Protein AF-A0A2H0BS94-F1 (afdb_monomer_lite)

Radius of gyration: 23.15 Å; chains: 1; bounding box: 61×18×66 Å

Sequence (94 aa):
MQEKNEKEENIRLMVLERTYVLLTSAMSFVAALAWNDAIQSLFRQIFGTAASIYAKFFYAIIVTVVTVVSVWKINRFINRLKERMENKDAKKAH

Structure (mmCIF, N/CA/C/O backbone):
data_AF-A0A2H0BS94-F1
#
_entry.id   AF-A0A2H0BS94-F1
#
loop_
_atom_site.group_PDB
_atom_site.id
_atom_site.type_symbol
_atom_site.label_atom_id
_atom_site.label_alt_id
_atom_site.label_comp_id
_atom_site.label_asym_id
_atom_site.label_entity_id
_atom_site.label_seq_id
_atom_site.pdbx_PDB_ins_code
_atom_site.Cartn_x
_atom_site.Cartn_y
_atom_site.Cartn_z
_atom_site.occupancy
_atom_site.B_iso_or_equiv
_atom_site.auth_seq_id
_atom_site.auth_comp_id
_atom_site.auth_asym_id
_atom_site.auth_atom_id
_atom_site.pdbx_PDB_model_num
ATOM 1 N N . MET A 1 1 ? -16.356 5.136 41.945 1.00 61.69 1 MET A N 1
ATOM 2 C CA . MET A 1 1 ? -15.292 4.202 41.499 1.00 61.69 1 MET A CA 1
ATOM 3 C C . MET A 1 1 ? -15.557 3.640 40.102 1.00 61.69 1 MET A C 1
ATOM 5 O O . MET A 1 1 ? -14.615 3.605 39.329 1.00 61.69 1 MET A O 1
ATOM 9 N N . GLN A 1 2 ? -16.794 3.267 39.743 1.00 68.12 2 GLN A N 1
ATOM 10 C CA . GLN A 1 2 ? -17.118 2.722 38.408 1.00 68.12 2 GLN A CA 1
ATOM 11 C C . GLN A 1 2 ? -16.833 3.695 37.245 1.00 68.12 2 GLN A C 1
ATOM 13 O O . GLN A 1 2 ? -16.151 3.322 36.300 1.00 68.12 2 GLN A O 1
ATOM 18 N N . GLU A 1 3 ? -17.218 4.967 37.373 1.00 71.06 3 GLU A N 1
ATOM 19 C CA . GLU A 1 3 ? -17.019 5.987 36.323 1.00 71.06 3 GLU A CA 1
ATOM 20 C C . GLU A 1 3 ? -15.535 6.263 35.987 1.00 71.06 3 GLU A C 1
ATOM 22 O O . GLU A 1 3 ? -15.187 6.651 34.871 1.00 71.06 3 GLU A O 1
ATOM 27 N N . LYS A 1 4 ? -14.631 6.050 36.955 1.00 74.69 4 LYS A N 1
ATOM 28 C CA . LYS A 1 4 ? -13.185 6.236 36.762 1.00 74.69 4 LYS A CA 1
ATOM 29 C C . LYS A 1 4 ? -12.597 5.117 35.894 1.00 74.69 4 LYS A C 1
ATOM 31 O O . LYS A 1 4 ? -11.827 5.407 34.985 1.00 74.69 4 LYS A O 1
ATOM 36 N N . ASN A 1 5 ? -13.002 3.870 36.139 1.00 78.06 5 ASN A N 1
ATOM 37 C CA . ASN A 1 5 ? -12.532 2.714 35.373 1.00 78.06 5 ASN A CA 1
ATOM 38 C C . ASN A 1 5 ? -13.013 2.771 33.916 1.00 78.06 5 ASN A C 1
ATOM 40 O O . ASN A 1 5 ? -12.232 2.514 33.007 1.00 78.06 5 ASN A O 1
ATOM 44 N N . GLU A 1 6 ? -14.258 3.196 33.691 1.00 83.44 6 GLU A N 1
ATOM 45 C CA . GLU A 1 6 ? -14.847 3.324 32.352 1.00 83.44 6 GLU A CA 1
ATOM 46 C C . GLU A 1 6 ? -14.153 4.404 31.504 1.00 83.44 6 GLU A C 1
ATOM 48 O O . GLU A 1 6 ? -13.871 4.205 30.321 1.00 83.44 6 GLU A O 1
ATOM 53 N N . LYS A 1 7 ? -13.824 5.558 32.103 1.00 84.38 7 LYS A N 1
ATOM 54 C CA . LYS A 1 7 ? -13.054 6.616 31.425 1.00 84.38 7 LYS A CA 1
ATOM 55 C C . LYS A 1 7 ? -11.632 6.164 31.098 1.00 84.38 7 LYS A C 1
ATOM 57 O O . LYS A 1 7 ? -11.156 6.424 29.995 1.00 84.38 7 LYS A O 1
ATOM 62 N N . GLU A 1 8 ? -10.958 5.485 32.025 1.00 84.69 8 GLU A N 1
ATOM 63 C CA . GLU A 1 8 ? -9.610 4.957 31.787 1.00 84.69 8 GLU A CA 1
ATOM 64 C C . GLU A 1 8 ? -9.595 3.899 30.675 1.00 84.69 8 GLU A C 1
ATOM 66 O O . GLU A 1 8 ? -8.706 3.920 29.822 1.00 84.69 8 GLU A O 1
ATOM 71 N N . GLU A 1 9 ? -10.587 3.011 30.642 1.00 87.56 9 GLU A N 1
ATOM 72 C CA . GLU A 1 9 ? -10.733 2.000 29.596 1.00 87.56 9 GLU A CA 1
ATOM 73 C C . GLU A 1 9 ? -10.992 2.636 28.224 1.00 87.56 9 GLU A C 1
ATOM 75 O O . GLU A 1 9 ? -10.281 2.331 27.267 1.00 87.56 9 GLU A O 1
ATOM 80 N N . ASN A 1 10 ? -11.908 3.605 28.135 1.00 92.12 10 ASN A N 1
ATOM 81 C CA . ASN A 1 10 ? -12.175 4.339 26.893 1.00 92.12 10 ASN A CA 1
ATOM 82 C C . ASN A 1 10 ? -10.942 5.087 26.368 1.00 92.12 10 ASN A C 1
ATOM 84 O O . ASN A 1 10 ? -10.671 5.073 25.167 1.00 92.12 10 ASN A O 1
ATOM 88 N N . ILE A 1 11 ? -10.155 5.709 27.253 1.00 94.75 11 ILE A N 1
ATOM 89 C CA . ILE A 1 11 ? -8.911 6.383 26.855 1.00 94.75 11 ILE A CA 1
ATOM 90 C C . ILE A 1 11 ? -7.899 5.365 26.318 1.00 94.75 11 ILE A C 1
ATOM 92 O O . ILE A 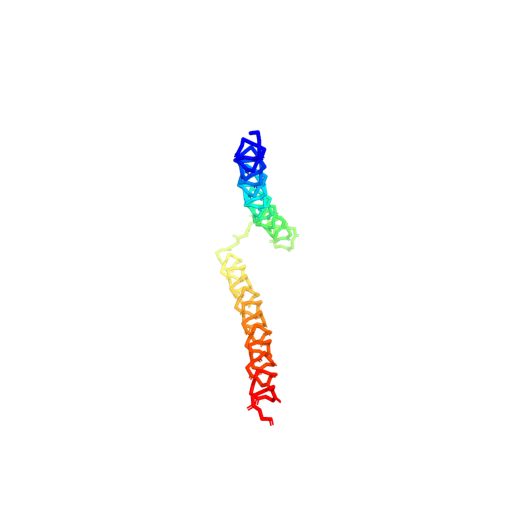1 11 ? -7.275 5.613 25.287 1.00 94.75 11 ILE A O 1
ATOM 96 N N . ARG A 1 12 ? -7.748 4.205 26.970 1.00 94.56 12 ARG A N 1
ATOM 97 C CA . ARG A 1 12 ? -6.848 3.139 26.499 1.00 94.56 12 ARG A CA 1
ATOM 98 C C . ARG A 1 12 ? -7.274 2.599 25.138 1.00 94.56 12 ARG A C 1
ATOM 100 O O . ARG A 1 12 ? -6.423 2.455 24.263 1.00 94.56 12 ARG A O 1
ATOM 107 N N . LEU A 1 13 ? -8.567 2.345 24.949 1.00 95.56 13 LEU A N 1
ATOM 108 C CA . LEU A 1 13 ? -9.122 1.901 23.670 1.00 95.56 13 LEU A CA 1
ATOM 109 C C . LEU A 1 13 ? -8.873 2.937 22.571 1.00 95.56 13 LEU A C 1
ATOM 111 O O . LEU A 1 13 ? -8.355 2.586 21.514 1.00 95.56 13 LEU A O 1
ATOM 115 N N . MET A 1 14 ? -9.138 4.216 22.850 1.00 95.81 14 MET A N 1
ATOM 116 C CA . MET A 1 14 ? -8.880 5.305 21.908 1.00 95.81 14 MET A CA 1
ATOM 117 C C . MET A 1 14 ? -7.396 5.387 21.523 1.00 95.81 14 MET A C 1
ATOM 119 O O . MET A 1 14 ? -7.074 5.545 20.347 1.00 95.81 14 MET A O 1
ATOM 123 N N . VAL A 1 15 ? -6.478 5.270 22.487 1.00 97.12 15 VAL A N 1
ATOM 124 C CA . VAL A 1 15 ? -5.033 5.279 22.206 1.00 97.12 15 VAL A CA 1
ATOM 125 C C . VAL A 1 15 ? -4.646 4.087 21.332 1.00 97.12 15 VAL A C 1
ATOM 127 O O . VAL A 1 15 ? -3.980 4.283 20.318 1.00 97.12 15 VAL A O 1
ATOM 130 N N . LEU A 1 16 ? -5.102 2.877 21.666 1.00 97.25 16 LEU A N 1
ATOM 131 C CA . LEU A 1 16 ? -4.822 1.671 20.881 1.00 97.25 16 LEU A CA 1
ATOM 132 C C . LEU A 1 16 ? -5.343 1.781 19.445 1.00 97.25 16 LEU A C 1
ATOM 134 O O . LEU A 1 16 ? -4.612 1.463 18.507 1.00 97.25 16 LEU A O 1
ATOM 138 N N . GLU A 1 17 ? -6.569 2.271 19.257 1.00 97.44 17 GLU A N 1
ATOM 139 C CA . GLU A 1 17 ? -7.160 2.469 17.932 1.00 97.44 17 GLU A CA 1
ATOM 140 C C . GLU A 1 17 ? -6.352 3.478 17.108 1.00 97.44 17 GLU A C 1
ATOM 142 O O . GLU A 1 17 ? -6.010 3.223 15.950 1.00 97.44 17 GLU A O 1
ATOM 147 N N . ARG A 1 18 ? -5.971 4.612 17.707 1.00 97.50 18 ARG A N 1
ATOM 148 C CA . ARG A 1 18 ? -5.148 5.619 17.024 1.00 97.50 18 ARG A CA 1
ATOM 149 C C . ARG A 1 18 ? -3.773 5.076 16.670 1.00 97.50 18 ARG A C 1
ATOM 151 O O . ARG A 1 18 ? -3.325 5.270 15.541 1.00 97.50 18 ARG A O 1
ATOM 158 N N . THR A 1 19 ? -3.126 4.352 17.579 1.00 98.06 19 THR A N 1
ATOM 159 C CA . THR A 1 19 ? -1.851 3.689 17.297 1.00 98.06 19 THR A CA 1
ATOM 160 C C . THR A 1 19 ? -1.994 2.677 16.162 1.00 98.06 19 THR A C 1
ATOM 162 O O . THR A 1 19 ? -1.161 2.672 15.260 1.00 98.06 19 THR A O 1
ATOM 165 N N . TYR A 1 20 ? -3.061 1.876 16.141 1.00 98.06 20 TYR A N 1
ATOM 166 C CA . TYR A 1 20 ? -3.322 0.923 15.061 1.00 98.06 20 TYR A CA 1
ATOM 167 C C . TYR A 1 20 ? -3.465 1.610 13.697 1.00 98.06 20 TYR A C 1
ATOM 169 O O . TYR A 1 20 ? -2.849 1.175 12.719 1.00 98.06 20 TYR A O 1
ATOM 177 N N . VAL A 1 21 ? -4.224 2.708 13.628 1.00 98.06 21 VAL A N 1
ATOM 178 C CA . VAL A 1 21 ? -4.383 3.494 12.395 1.00 98.06 21 VAL A CA 1
ATOM 179 C C . VAL A 1 21 ? -3.040 4.059 11.936 1.00 98.06 21 VAL A C 1
ATOM 181 O O . VAL A 1 21 ? -2.713 3.955 10.753 1.00 98.06 21 VAL A O 1
ATOM 184 N N . LEU A 1 22 ? -2.237 4.610 12.850 1.00 98.06 22 LEU A N 1
ATOM 185 C CA . LEU A 1 22 ? -0.917 5.159 12.530 1.00 98.06 22 LEU A CA 1
ATOM 186 C C . LEU A 1 22 ? 0.048 4.076 12.030 1.00 98.06 22 LEU A C 1
ATOM 188 O O . LEU A 1 22 ? 0.691 4.268 10.999 1.00 98.06 22 LEU A O 1
ATOM 192 N N . LEU A 1 23 ? 0.105 2.925 12.705 1.00 98.44 23 LEU A N 1
ATOM 193 C CA . LEU A 1 23 ? 0.936 1.785 12.306 1.00 98.44 23 LEU A CA 1
ATOM 194 C C . LEU A 1 23 ? 0.529 1.249 10.933 1.00 98.44 23 LEU A C 1
ATOM 196 O O . LEU A 1 23 ? 1.374 1.085 10.055 1.00 98.44 23 LEU A O 1
ATOM 200 N N . THR A 1 24 ? -0.765 1.017 10.721 1.00 97.50 24 THR A N 1
ATOM 201 C CA . THR A 1 24 ? -1.279 0.498 9.447 1.00 97.50 24 THR A CA 1
ATOM 202 C C . THR A 1 24 ? -1.041 1.492 8.309 1.00 97.50 24 THR A C 1
ATOM 204 O O . THR A 1 24 ? -0.671 1.092 7.203 1.00 97.50 24 THR A O 1
ATOM 207 N N . SER A 1 25 ? -1.175 2.793 8.580 1.00 97.56 25 SER A N 1
ATOM 208 C CA . SER A 1 25 ? -0.884 3.852 7.607 1.00 97.56 25 SER A CA 1
ATOM 209 C C . SER A 1 25 ? 0.605 3.909 7.262 1.00 97.56 25 SER A C 1
ATOM 211 O O . SER A 1 25 ? 0.957 3.942 6.084 1.00 97.56 25 SER A O 1
ATOM 213 N N . ALA A 1 26 ? 1.485 3.847 8.265 1.00 97.88 26 ALA A N 1
ATOM 214 C CA . ALA A 1 26 ? 2.930 3.813 8.059 1.00 97.88 26 ALA A CA 1
ATOM 215 C C . ALA A 1 26 ? 3.362 2.570 7.263 1.00 97.88 26 ALA A C 1
ATOM 217 O O . ALA A 1 26 ? 4.141 2.682 6.320 1.00 97.88 26 ALA A O 1
ATOM 218 N N . MET A 1 27 ? 2.804 1.398 7.569 1.00 96.94 27 MET A N 1
ATOM 219 C CA . MET A 1 27 ? 3.069 0.164 6.820 1.00 96.94 27 MET A CA 1
ATOM 220 C C . MET A 1 27 ? 2.560 0.243 5.380 1.00 96.94 27 MET A C 1
ATOM 222 O O . MET A 1 27 ? 3.259 -0.179 4.463 1.00 96.94 27 MET A O 1
ATOM 226 N N . SER A 1 28 ? 1.382 0.832 5.158 1.00 96.44 28 SER A N 1
ATOM 227 C CA . SER A 1 28 ? 0.850 1.066 3.808 1.00 96.44 28 SER A CA 1
ATOM 228 C C . SER A 1 28 ? 1.751 2.008 3.005 1.00 96.44 28 SER A C 1
ATOM 230 O O . SER A 1 28 ? 1.990 1.779 1.820 1.00 96.44 28 SER A O 1
ATOM 232 N N . PHE A 1 29 ? 2.306 3.032 3.660 1.00 96.81 29 PHE A N 1
ATOM 233 C CA . PHE A 1 29 ? 3.259 3.958 3.054 1.00 96.81 29 PHE A CA 1
ATOM 234 C C . PHE A 1 29 ? 4.577 3.268 2.677 1.00 96.81 29 PHE A C 1
ATOM 236 O O . PHE A 1 29 ? 5.022 3.367 1.534 1.00 96.81 29 PHE A O 1
ATOM 243 N N . VAL A 1 30 ? 5.170 2.508 3.603 1.00 96.56 30 VAL A N 1
ATOM 244 C CA . VAL A 1 30 ? 6.396 1.738 3.342 1.00 96.56 30 VAL A CA 1
ATOM 245 C C . VAL A 1 30 ? 6.173 0.709 2.233 1.00 96.56 30 VAL A C 1
ATOM 247 O O . VAL A 1 30 ? 7.005 0.593 1.336 1.00 96.56 30 VAL A O 1
ATOM 250 N N . ALA A 1 31 ? 5.036 0.007 2.238 1.00 96.06 31 ALA A N 1
ATOM 251 C CA . ALA A 1 31 ? 4.684 -0.935 1.183 1.00 96.06 31 ALA A CA 1
ATOM 252 C C . ALA A 1 31 ? 4.610 -0.237 -0.183 1.00 96.06 31 ALA A C 1
ATOM 254 O O . ALA A 1 31 ? 5.215 -0.716 -1.138 1.00 96.06 31 ALA A O 1
ATOM 255 N N . ALA A 1 32 ? 3.936 0.913 -0.282 1.00 94.12 32 ALA A N 1
ATOM 256 C CA . ALA A 1 32 ? 3.855 1.667 -1.532 1.00 94.12 32 ALA A CA 1
ATOM 257 C C . ALA A 1 32 ? 5.245 2.054 -2.072 1.00 94.12 32 ALA A C 1
ATOM 259 O O . ALA A 1 32 ? 5.506 1.900 -3.268 1.00 94.12 32 ALA A O 1
ATOM 260 N N . LEU A 1 33 ? 6.154 2.496 -1.196 1.00 94.75 33 LEU A N 1
ATOM 261 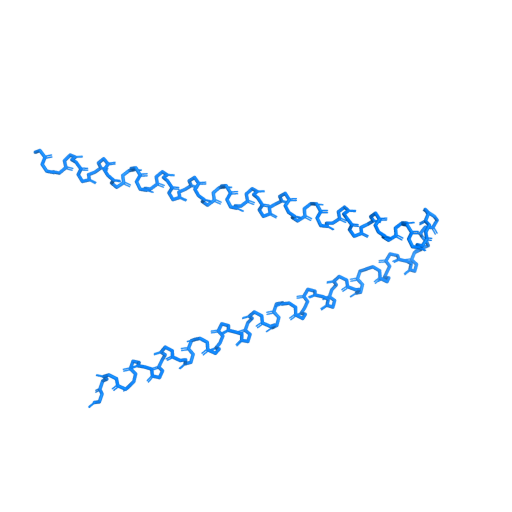C CA . LEU A 1 33 ? 7.533 2.818 -1.572 1.00 94.75 33 LEU A CA 1
ATOM 262 C C . LEU A 1 33 ? 8.312 1.583 -2.044 1.00 94.75 33 LEU A C 1
ATOM 264 O O . LEU A 1 33 ? 8.958 1.637 -3.090 1.00 94.75 33 LEU A O 1
ATOM 268 N N . ALA A 1 34 ? 8.214 0.470 -1.317 1.00 96.25 34 ALA A N 1
ATOM 269 C CA . ALA A 1 34 ? 8.909 -0.770 -1.651 1.00 96.25 34 ALA A CA 1
ATOM 270 C C . ALA A 1 34 ? 8.426 -1.367 -2.982 1.00 96.25 34 ALA A C 1
ATOM 272 O O . ALA A 1 34 ? 9.239 -1.785 -3.801 1.00 96.25 34 ALA A O 1
ATOM 273 N N . TRP A 1 35 ? 7.113 -1.364 -3.238 1.00 92.88 35 TRP A N 1
ATOM 274 C CA . TRP A 1 35 ? 6.558 -1.835 -4.509 1.00 92.88 35 TRP A CA 1
ATOM 275 C C . TRP A 1 35 ? 6.976 -0.944 -5.684 1.00 92.88 35 TRP A C 1
ATOM 277 O O . TRP A 1 35 ? 7.305 -1.469 -6.745 1.00 92.88 35 TRP A O 1
ATOM 287 N N . ASN A 1 36 ? 7.021 0.381 -5.505 1.00 89.44 36 ASN A N 1
ATOM 288 C CA . ASN A 1 36 ? 7.540 1.283 -6.536 1.00 89.44 36 ASN A CA 1
ATOM 289 C C . ASN A 1 36 ? 9.004 0.960 -6.879 1.00 89.44 36 ASN A C 1
ATOM 291 O O . ASN A 1 36 ? 9.335 0.802 -8.054 1.00 89.44 36 ASN A O 1
ATOM 295 N N . ASP A 1 37 ? 9.869 0.814 -5.874 1.00 92.00 37 ASP A N 1
ATOM 296 C CA . ASP A 1 37 ? 11.280 0.491 -6.104 1.00 92.00 37 ASP A CA 1
ATOM 297 C C . ASP A 1 37 ? 11.475 -0.904 -6.724 1.00 92.00 37 ASP A C 1
ATOM 299 O O . ASP A 1 37 ? 12.236 -1.063 -7.680 1.00 92.00 37 ASP A O 1
ATOM 303 N N . ALA A 1 38 ? 10.717 -1.905 -6.267 1.00 93.00 38 ALA A N 1
ATOM 304 C CA . ALA A 1 38 ? 10.761 -3.261 -6.807 1.00 93.00 38 ALA A CA 1
ATOM 305 C C . ALA A 1 38 ? 10.394 -3.303 -8.298 1.00 93.00 38 ALA A C 1
ATOM 307 O O . ALA A 1 38 ? 11.110 -3.914 -9.094 1.00 93.00 38 ALA A O 1
ATOM 308 N N . ILE A 1 39 ? 9.311 -2.626 -8.702 1.00 86.94 39 ILE A N 1
ATOM 309 C CA . ILE A 1 39 ? 8.901 -2.599 -10.111 1.00 86.94 39 ILE A CA 1
ATOM 310 C C . ILE A 1 39 ? 9.935 -1.837 -10.949 1.00 86.94 39 ILE A C 1
ATOM 312 O O . ILE A 1 39 ? 10.280 -2.290 -12.039 1.00 86.94 39 ILE A O 1
ATOM 316 N N . GLN A 1 40 ? 10.478 -0.721 -10.450 1.00 84.75 40 GLN A N 1
ATOM 317 C CA . GLN A 1 40 ? 11.532 0.013 -11.157 1.00 84.75 40 GLN A CA 1
ATOM 318 C C . GLN A 1 40 ? 12.807 -0.816 -11.331 1.00 84.75 40 GLN A C 1
ATOM 320 O O . GLN A 1 40 ? 13.411 -0.797 -12.404 1.00 84.75 40 GLN A O 1
ATOM 325 N N . SER A 1 41 ? 13.217 -1.551 -10.301 1.00 89.75 41 SER A N 1
ATOM 326 C CA . SER A 1 41 ? 14.399 -2.412 -10.341 1.00 89.75 41 SER A CA 1
ATOM 327 C C . SER A 1 41 ? 14.213 -3.574 -11.314 1.00 89.75 41 SER A C 1
ATOM 329 O O . SER A 1 41 ? 15.070 -3.796 -12.171 1.00 89.75 41 SER A O 1
ATOM 331 N N . LEU A 1 42 ? 13.054 -4.238 -11.274 1.00 87.31 42 LEU A N 1
ATOM 332 C CA . LEU A 1 42 ? 12.681 -5.264 -12.250 1.00 87.31 42 LEU A CA 1
ATOM 333 C C . LEU A 1 42 ? 12.695 -4.704 -13.679 1.00 87.31 42 LEU A C 1
ATOM 335 O O . LEU A 1 42 ? 13.219 -5.329 -14.599 1.00 87.31 42 LEU A O 1
ATOM 339 N N . PHE A 1 43 ? 12.166 -3.496 -13.866 1.00 82.69 43 PHE A N 1
ATOM 340 C CA . PHE A 1 43 ? 12.146 -2.834 -15.162 1.00 82.69 43 PHE A CA 1
ATOM 341 C C . PHE A 1 43 ? 13.559 -2.578 -15.700 1.00 82.69 43 PHE A C 1
ATOM 343 O O . PHE A 1 43 ? 13.848 -2.892 -16.853 1.00 82.69 43 PHE A O 1
ATOM 350 N N . ARG A 1 44 ? 14.464 -2.063 -14.859 1.00 84.81 44 ARG A N 1
ATOM 351 C CA . ARG A 1 44 ? 15.877 -1.858 -15.221 1.00 84.81 44 ARG A CA 1
ATOM 352 C C . ARG A 1 44 ? 16.583 -3.173 -15.542 1.00 84.81 44 ARG A C 1
ATOM 354 O O . ARG A 1 44 ? 17.443 -3.187 -16.415 1.00 84.81 44 ARG A O 1
ATOM 361 N N . GLN A 1 45 ? 16.226 -4.265 -14.870 1.00 87.19 45 GLN A N 1
ATOM 362 C CA . GLN A 1 45 ? 16.803 -5.581 -15.142 1.00 87.19 45 GLN A CA 1
ATOM 363 C C . GLN A 1 45 ? 16.368 -6.135 -16.507 1.00 87.19 45 GLN A C 1
ATOM 365 O O . GLN A 1 45 ? 17.179 -6.742 -17.199 1.00 87.19 45 GLN A O 1
ATOM 37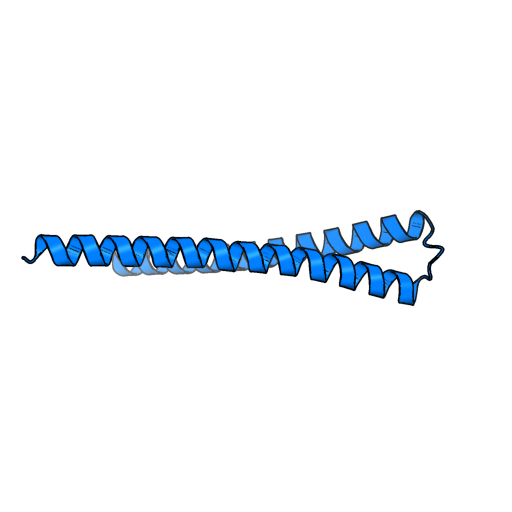0 N N . ILE A 1 46 ? 15.115 -5.905 -16.911 1.00 83.44 46 ILE A N 1
ATOM 371 C CA . ILE A 1 46 ? 14.570 -6.402 -18.185 1.00 83.44 46 ILE A CA 1
ATOM 372 C C . ILE A 1 46 ? 14.980 -5.511 -19.368 1.00 83.44 46 ILE A C 1
ATOM 374 O O . ILE A 1 46 ? 15.336 -6.022 -20.426 1.00 83.44 46 ILE A O 1
ATOM 378 N N . PHE A 1 47 ? 14.929 -4.185 -19.206 1.00 79.50 47 PHE A N 1
ATOM 379 C CA . PHE A 1 47 ? 15.110 -3.216 -20.298 1.00 79.50 47 PHE A CA 1
ATOM 380 C C . PHE A 1 47 ? 16.466 -2.488 -20.277 1.00 79.50 47 PHE A C 1
ATOM 382 O O . PHE A 1 47 ? 16.756 -1.703 -21.180 1.00 79.50 47 PHE A O 1
ATOM 389 N N . GLY A 1 48 ? 17.304 -2.737 -19.268 1.00 79.12 48 GLY A N 1
ATOM 390 C CA . GLY A 1 48 ? 18.583 -2.057 -19.068 1.00 79.12 48 GLY A CA 1
ATOM 391 C C . GLY A 1 48 ? 18.458 -0.665 -18.433 1.00 79.12 48 GLY A C 1
ATOM 392 O O . GLY A 1 48 ? 17.372 -0.146 -18.171 1.00 79.12 48 GLY A O 1
ATOM 393 N N . THR A 1 49 ? 19.606 -0.033 -18.170 1.00 69.88 49 THR A N 1
ATOM 394 C CA . THR A 1 49 ? 19.693 1.315 -17.571 1.00 69.88 49 THR A CA 1
ATOM 395 C C . THR A 1 49 ? 19.420 2.437 -18.574 1.00 69.88 49 THR A C 1
ATOM 397 O O . THR A 1 49 ? 18.993 3.521 -18.175 1.00 69.88 49 THR A O 1
ATOM 400 N N . ALA A 1 50 ? 19.586 2.174 -19.874 1.00 62.28 50 ALA A N 1
ATOM 401 C CA . ALA A 1 50 ? 19.228 3.076 -20.969 1.00 62.28 50 ALA A CA 1
ATOM 402 C C . ALA A 1 50 ? 17.716 3.031 -21.257 1.00 62.28 50 ALA A C 1
ATOM 404 O O . ALA A 1 50 ? 17.283 2.836 -22.393 1.00 62.28 50 ALA A O 1
ATOM 405 N N . ALA A 1 51 ? 16.900 3.177 -20.210 1.00 61.28 51 ALA A N 1
ATOM 406 C CA . ALA A 1 51 ? 15.449 3.177 -20.313 1.00 61.28 51 ALA A CA 1
ATOM 407 C C . ALA A 1 51 ? 14.991 4.380 -21.156 1.00 61.28 51 ALA A C 1
ATOM 409 O O . ALA A 1 51 ? 14.822 5.495 -20.655 1.00 61.28 51 ALA A O 1
ATOM 410 N N . SER A 1 52 ? 14.818 4.135 -22.456 1.00 74.38 52 SER A N 1
ATOM 411 C CA . SER A 1 52 ? 14.264 5.075 -23.427 1.00 74.38 52 SER A CA 1
ATOM 412 C C . SER A 1 52 ? 12.924 5.625 -22.934 1.00 74.38 52 SER A C 1
ATOM 414 O O . SER A 1 52 ? 12.217 4.975 -22.164 1.00 74.38 52 SER A O 1
ATOM 416 N N . ILE A 1 53 ? 12.534 6.818 -23.378 1.00 81.69 53 ILE A N 1
ATOM 417 C CA . ILE A 1 53 ? 11.250 7.435 -23.015 1.00 81.69 5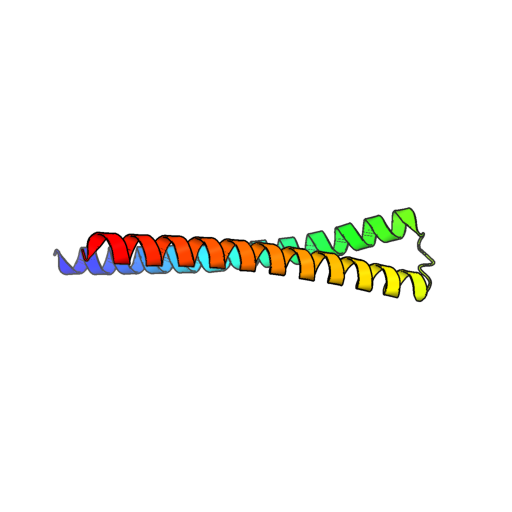3 ILE A CA 1
ATOM 418 C C . ILE A 1 53 ? 10.063 6.475 -23.225 1.00 81.69 53 ILE A C 1
ATOM 420 O O . ILE A 1 53 ? 9.170 6.403 -22.382 1.00 81.69 53 ILE A O 1
ATOM 424 N N . TYR A 1 54 ? 10.121 5.644 -24.273 1.00 79.19 54 TYR A N 1
ATOM 425 C CA . TYR A 1 54 ? 9.146 4.587 -24.561 1.00 79.19 54 TYR A CA 1
ATOM 426 C C . TYR A 1 54 ? 9.006 3.569 -23.422 1.00 79.19 54 TYR A C 1
ATOM 428 O O . TYR A 1 54 ? 7.905 3.127 -23.107 1.00 79.19 54 TYR A O 1
ATOM 436 N N . ALA A 1 55 ? 10.112 3.249 -22.757 1.00 79.25 55 ALA A N 1
ATOM 437 C CA . ALA A 1 55 ? 10.172 2.325 -21.638 1.00 79.25 55 ALA A CA 1
ATOM 438 C C . ALA A 1 55 ? 9.401 2.886 -20.417 1.00 79.25 55 ALA A C 1
ATOM 440 O O . ALA A 1 55 ? 8.609 2.183 -19.789 1.00 79.25 55 ALA A O 1
ATOM 441 N N . LYS A 1 56 ? 9.535 4.192 -20.137 1.00 81.00 56 LYS A N 1
ATOM 442 C CA . LYS A 1 56 ? 8.781 4.876 -19.066 1.00 81.00 56 LYS A CA 1
ATOM 443 C C . LYS A 1 56 ? 7.277 4.926 -19.346 1.00 81.00 56 LYS A C 1
ATOM 445 O O . LYS A 1 56 ? 6.483 4.711 -18.433 1.00 81.00 56 LYS A O 1
ATOM 450 N N . PHE A 1 57 ? 6.885 5.177 -20.597 1.00 85.75 57 PHE A N 1
ATOM 451 C CA . PHE A 1 57 ? 5.476 5.146 -20.999 1.00 85.75 57 PHE A CA 1
ATOM 452 C C . PHE A 1 57 ? 4.877 3.743 -20.872 1.00 85.75 57 PHE A C 1
ATOM 454 O O . PHE A 1 57 ? 3.762 3.598 -20.376 1.00 85.75 57 PHE A O 1
ATOM 461 N N . PHE A 1 58 ? 5.631 2.705 -21.238 1.00 83.50 58 PHE A N 1
ATOM 462 C CA . PHE A 1 58 ? 5.196 1.321 -21.069 1.00 83.50 58 PHE A CA 1
ATOM 463 C C . PHE A 1 58 ? 4.989 0.955 -19.591 1.00 83.50 58 PHE A C 1
ATOM 465 O O . PHE A 1 58 ? 3.938 0.423 -19.232 1.00 83.50 58 PHE A O 1
ATOM 472 N N . TYR A 1 59 ? 5.938 1.321 -18.719 1.00 83.56 59 TYR A N 1
ATOM 473 C CA . TYR A 1 59 ? 5.787 1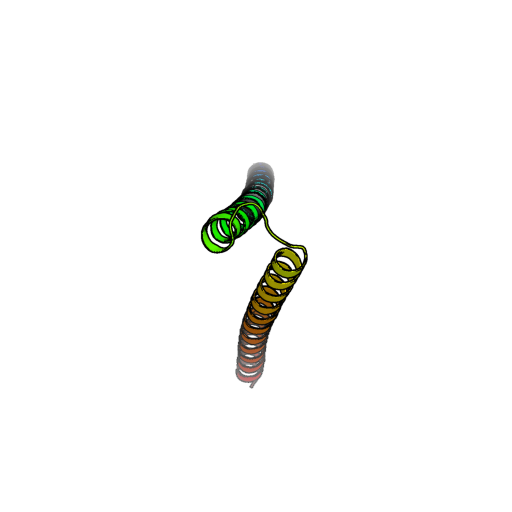.190 -17.265 1.00 83.56 59 TYR A CA 1
ATOM 474 C C . TYR A 1 59 ? 4.508 1.874 -16.755 1.00 83.56 59 TYR A C 1
ATOM 476 O O . TYR A 1 59 ? 3.721 1.252 -16.041 1.00 83.56 59 TYR A O 1
ATOM 484 N N . ALA A 1 60 ? 4.267 3.128 -17.156 1.00 87.62 60 ALA A N 1
ATOM 485 C CA . ALA A 1 60 ? 3.097 3.886 -16.718 1.00 87.62 60 ALA A CA 1
ATOM 486 C C . ALA A 1 60 ? 1.782 3.204 -17.129 1.00 87.62 60 ALA A C 1
ATOM 488 O O . ALA A 1 60 ? 0.891 3.042 -16.298 1.00 87.62 60 ALA A O 1
ATOM 489 N N . ILE A 1 61 ? 1.687 2.735 -18.379 1.00 91.44 61 ILE A N 1
ATOM 490 C CA . ILE A 1 61 ? 0.503 2.026 -18.884 1.00 91.44 61 ILE A CA 1
ATOM 491 C C . ILE A 1 61 ? 0.241 0.755 -18.068 1.00 91.44 61 ILE A C 1
ATOM 493 O O . ILE A 1 61 ? -0.891 0.533 -17.635 1.00 91.44 61 ILE A O 1
ATOM 497 N N . ILE A 1 62 ? 1.273 -0.059 -17.813 1.00 88.81 62 ILE A N 1
ATOM 498 C CA . ILE A 1 62 ? 1.131 -1.292 -17.025 1.00 88.81 62 ILE A CA 1
ATOM 499 C C . ILE A 1 62 ? 0.597 -0.983 -15.627 1.00 88.81 62 ILE A C 1
ATOM 501 O O . ILE A 1 62 ? -0.383 -1.593 -15.194 1.00 88.81 62 ILE A O 1
ATOM 505 N N . VAL A 1 63 ? 1.209 -0.024 -14.929 1.00 88.62 63 VAL A N 1
ATOM 506 C CA . VAL A 1 63 ? 0.808 0.333 -13.562 1.00 88.62 63 VAL A CA 1
ATOM 507 C C . VAL A 1 63 ? -0.637 0.831 -13.528 1.00 88.62 63 VAL A C 1
ATOM 509 O O . VAL A 1 63 ? -1.402 0.426 -12.649 1.00 88.62 63 VAL A O 1
ATOM 512 N N . THR A 1 64 ? -1.058 1.644 -14.501 1.00 93.31 64 THR A N 1
ATOM 513 C CA . THR A 1 64 ? -2.447 2.114 -14.595 1.00 93.31 64 THR A CA 1
ATOM 514 C C . THR A 1 64 ? -3.421 0.963 -14.823 1.00 93.31 64 THR A C 1
ATOM 516 O O . THR A 1 64 ? -4.424 0.877 -14.117 1.00 93.31 64 THR A O 1
ATOM 519 N N . VAL A 1 65 ? -3.129 0.050 -15.753 1.00 95.50 65 VAL A N 1
ATOM 520 C CA . VAL A 1 65 ? -4.000 -1.103 -16.027 1.00 95.50 65 VAL A CA 1
ATOM 521 C C . VAL A 1 65 ? -4.152 -1.974 -14.779 1.00 95.50 65 VAL A C 1
ATOM 523 O O . VAL A 1 65 ? -5.276 -2.284 -14.379 1.00 95.50 65 VAL A O 1
ATOM 526 N N . VAL A 1 66 ? -3.044 -2.316 -14.114 1.00 92.12 66 VAL A N 1
ATOM 527 C CA . VAL A 1 66 ? -3.057 -3.117 -12.878 1.00 92.12 66 VAL A CA 1
ATOM 528 C C . VAL A 1 66 ? -3.861 -2.422 -11.777 1.00 92.12 66 VAL A C 1
ATOM 530 O O . VAL A 1 66 ? -4.678 -3.063 -11.108 1.00 92.12 66 VAL A O 1
ATOM 533 N N . THR A 1 67 ? -3.683 -1.111 -11.617 1.00 92.88 67 THR A N 1
ATOM 534 C CA . THR A 1 67 ? -4.409 -0.311 -10.622 1.00 92.88 67 THR A CA 1
ATOM 535 C C . THR A 1 67 ? -5.911 -0.312 -10.897 1.00 92.88 67 THR A C 1
ATOM 537 O O . THR A 1 67 ? -6.698 -0.644 -10.010 1.00 92.88 67 THR A O 1
ATOM 540 N N . VAL A 1 68 ? -6.324 -0.010 -12.132 1.00 96.44 68 VAL A N 1
ATOM 541 C CA . VAL A 1 68 ? -7.742 0.046 -12.523 1.00 96.44 68 VAL A CA 1
ATOM 542 C C . VAL A 1 68 ? -8.416 -1.309 -12.320 1.00 96.44 68 VAL A C 1
ATOM 544 O O . VAL A 1 68 ? -9.492 -1.375 -11.725 1.00 96.44 68 VAL A O 1
ATOM 547 N N . VAL A 1 69 ? -7.775 -2.401 -12.748 1.00 97.12 69 VAL A N 1
ATOM 548 C CA . VAL A 1 69 ? -8.310 -3.758 -12.562 1.00 97.12 69 VAL A CA 1
ATOM 549 C C . VAL A 1 69 ? -8.451 -4.101 -11.078 1.00 97.12 69 VAL A C 1
ATOM 551 O O . VAL A 1 69 ? -9.463 -4.682 -10.680 1.00 97.12 69 VAL A O 1
ATOM 554 N N . SER A 1 70 ? -7.469 -3.734 -10.252 1.00 94.94 70 SER A N 1
ATOM 555 C CA . SER A 1 70 ? -7.499 -3.999 -8.808 1.00 94.94 70 SER A CA 1
ATOM 556 C C . SER A 1 70 ? -8.640 -3.246 -8.123 1.00 94.94 70 SER A C 1
ATOM 558 O O . SER A 1 70 ? -9.454 -3.863 -7.432 1.00 94.94 70 SER A O 1
ATOM 560 N N . VAL A 1 71 ? -8.769 -1.940 -8.383 1.00 95.88 71 VAL A N 1
ATOM 561 C CA . VAL A 1 71 ? -9.853 -1.104 -7.836 1.00 95.88 71 VAL A CA 1
ATOM 562 C C . VAL A 1 71 ? -11.217 -1.608 -8.301 1.00 95.88 71 VAL A C 1
ATOM 564 O O . VAL A 1 71 ? -12.135 -1.757 -7.494 1.00 95.88 71 VAL A O 1
ATOM 567 N N . TRP A 1 72 ? -11.355 -1.940 -9.586 1.00 96.88 72 TRP A N 1
ATOM 568 C CA . TRP A 1 72 ? -12.607 -2.449 -10.140 1.00 96.88 72 TRP A CA 1
ATOM 569 C C . TRP A 1 72 ? -13.047 -3.762 -9.480 1.00 96.88 72 TRP A C 1
ATOM 571 O O . TRP A 1 72 ? -14.218 -3.913 -9.119 1.00 96.88 72 TRP A O 1
ATOM 581 N N . LYS A 1 73 ? -12.115 -4.698 -9.254 1.00 96.75 73 LYS A N 1
ATOM 582 C CA . LYS A 1 73 ? -12.401 -5.962 -8.555 1.00 96.75 73 LYS A CA 1
ATOM 583 C C . LYS A 1 73 ? -12.841 -5.735 -7.109 1.00 96.75 73 LYS A C 1
ATOM 585 O O . LYS A 1 73 ? -13.820 -6.348 -6.683 1.00 96.75 73 LYS A O 1
ATOM 590 N N . ILE A 1 74 ? -12.158 -4.852 -6.377 1.00 96.00 74 ILE A N 1
ATOM 591 C CA . ILE A 1 74 ? -12.502 -4.519 -4.986 1.00 96.00 74 ILE A CA 1
ATOM 592 C C . ILE A 1 74 ? -13.895 -3.885 -4.921 1.00 96.00 74 ILE A C 1
ATOM 594 O O . ILE A 1 74 ? -14.737 -4.347 -4.154 1.00 96.00 74 ILE A O 1
ATOM 598 N N . ASN A 1 75 ? -14.189 -2.912 -5.787 1.00 94.75 75 ASN A N 1
ATOM 599 C CA . ASN A 1 75 ? -15.512 -2.285 -5.852 1.00 94.75 75 ASN A CA 1
ATOM 600 C C . ASN A 1 75 ? -16.615 -3.304 -6.155 1.00 94.75 75 ASN A C 1
ATOM 602 O O . ASN A 1 75 ? -17.656 -3.313 -5.499 1.00 94.75 75 ASN A O 1
ATOM 606 N N . ARG A 1 76 ? -16.380 -4.224 -7.100 1.00 94.19 76 ARG A N 1
ATOM 607 C CA . ARG A 1 76 ? -17.338 -5.297 -7.399 1.00 94.19 76 ARG A CA 1
ATOM 608 C C . ARG A 1 76 ? -17.556 -6.221 -6.201 1.00 94.19 76 ARG A C 1
ATOM 610 O O . ARG A 1 76 ? -18.678 -6.679 -5.990 1.00 94.19 76 ARG A O 1
ATOM 617 N N . PHE A 1 77 ? -16.514 -6.504 -5.426 1.00 95.81 77 PHE A N 1
ATOM 618 C CA . PHE A 1 77 ? -16.628 -7.316 -4.218 1.00 95.81 77 PHE A CA 1
ATOM 619 C C . PHE A 1 77 ? -17.431 -6.603 -3.121 1.00 95.81 77 PHE A C 1
ATOM 621 O O . PHE A 1 77 ? -18.351 -7.195 -2.560 1.00 95.81 77 PHE A O 1
ATOM 628 N N . ILE A 1 78 ? -17.156 -5.318 -2.882 1.00 94.81 78 ILE A N 1
ATOM 629 C CA . ILE A 1 78 ? -17.891 -4.487 -1.918 1.00 94.81 78 ILE A CA 1
ATOM 630 C C . ILE A 1 78 ? -19.375 -4.405 -2.290 1.00 94.81 78 ILE A C 1
ATOM 632 O O . ILE A 1 78 ? -20.226 -4.612 -1.427 1.00 94.81 78 ILE A O 1
ATOM 636 N N . ASN A 1 79 ? -19.699 -4.163 -3.563 1.00 94.25 79 ASN A N 1
ATOM 637 C CA . ASN A 1 79 ? -21.091 -4.060 -4.013 1.00 94.25 79 ASN A CA 1
ATOM 638 C C . ASN A 1 79 ? -21.863 -5.364 -3.771 1.00 94.25 79 ASN A C 1
ATOM 640 O O . ASN A 1 79 ? -22.951 -5.338 -3.206 1.00 94.25 79 ASN A O 1
ATOM 644 N N . ARG A 1 80 ? -21.253 -6.517 -4.075 1.00 91.94 80 ARG A N 1
ATOM 645 C CA . ARG A 1 80 ? -21.852 -7.832 -3.791 1.00 91.94 80 ARG A CA 1
ATOM 646 C C . ARG A 1 80 ? -22.083 -8.079 -2.302 1.00 91.94 80 ARG A C 1
ATOM 648 O O . ARG A 1 80 ? -23.027 -8.775 -1.938 1.00 91.94 80 ARG A O 1
ATOM 655 N N . LEU A 1 81 ? -21.202 -7.576 -1.436 1.00 93.31 81 LEU A N 1
ATOM 656 C CA . LEU A 1 81 ? -21.393 -7.684 0.009 1.00 93.31 81 LEU A CA 1
ATOM 657 C C . LEU A 1 81 ? -22.538 -6.788 0.484 1.00 93.31 81 LEU A C 1
ATOM 659 O O . LEU A 1 81 ? -23.368 -7.259 1.255 1.00 93.31 81 LEU A O 1
ATOM 663 N N . LYS A 1 82 ? -22.629 -5.549 -0.015 1.00 91.25 82 LYS A N 1
ATOM 664 C CA . LYS A 1 82 ? -23.733 -4.630 0.305 1.00 91.25 82 LYS A CA 1
ATOM 665 C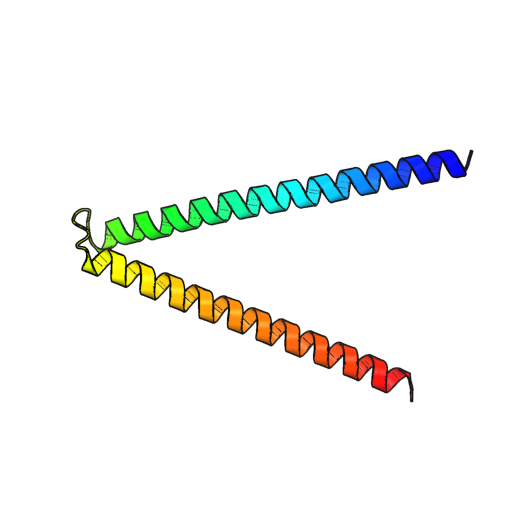 C . LYS A 1 82 ? -25.094 -5.217 -0.079 1.00 91.25 82 LYS A C 1
ATOM 667 O O . LYS A 1 82 ? -25.959 -5.321 0.783 1.00 91.25 82 LYS A O 1
ATOM 672 N N . GLU A 1 83 ? -25.234 -5.720 -1.306 1.00 90.25 83 GLU A N 1
ATOM 673 C CA . GLU A 1 83 ? -26.468 -6.367 -1.794 1.00 90.25 83 GLU A CA 1
ATOM 674 C C . GLU A 1 83 ? -26.900 -7.565 -0.925 1.00 90.25 83 GLU A C 1
ATOM 676 O O . GLU A 1 83 ? -28.087 -7.817 -0.717 1.00 90.25 83 GLU A O 1
ATOM 681 N N . ARG A 1 84 ? -25.940 -8.333 -0.389 1.00 87.12 84 ARG A N 1
ATOM 682 C CA . ARG A 1 84 ? -26.229 -9.466 0.508 1.00 87.12 84 ARG A CA 1
ATOM 683 C C . ARG A 1 84 ? -26.707 -9.033 1.889 1.00 87.12 84 ARG A C 1
ATOM 685 O O . ARG A 1 84 ? -27.452 -9.790 2.509 1.00 87.12 84 ARG A O 1
ATOM 692 N N . MET A 1 85 ? -26.243 -7.891 2.388 1.00 87.69 85 MET A N 1
ATOM 693 C CA . MET A 1 85 ? -26.672 -7.358 3.683 1.00 87.69 85 MET A CA 1
ATOM 694 C C . MET A 1 85 ? -28.090 -6.797 3.566 1.00 87.69 85 MET A C 1
ATOM 696 O O . MET A 1 85 ? -28.965 -7.223 4.310 1.00 87.69 85 MET A O 1
ATOM 700 N N . GLU A 1 86 ? -28.349 -5.992 2.533 1.00 85.00 86 GLU A N 1
ATOM 701 C CA . GLU A 1 86 ? -29.673 -5.422 2.252 1.00 85.00 86 GLU A CA 1
ATOM 702 C C . GLU A 1 86 ? -30.755 -6.508 2.091 1.00 85.00 86 GLU A C 1
ATOM 704 O O . GLU A 1 86 ? -31.806 -6.456 2.728 1.00 85.00 86 GLU A O 1
ATOM 709 N N . ASN A 1 87 ? -30.460 -7.580 1.345 1.00 82.31 87 ASN A N 1
ATOM 710 C CA . ASN A 1 87 ? -31.379 -8.715 1.197 1.00 82.31 87 ASN A CA 1
ATOM 711 C C . ASN A 1 87 ? -31.611 -9.519 2.491 1.00 82.31 87 ASN A C 1
ATOM 713 O O . ASN A 1 87 ? -32.650 -10.167 2.632 1.00 82.31 87 ASN A O 1
ATOM 717 N N . LYS A 1 88 ? -30.648 -9.548 3.423 1.00 75.88 88 LYS A N 1
ATOM 718 C CA . LYS A 1 88 ? -30.824 -10.225 4.719 1.00 75.88 88 LYS A CA 1
ATOM 719 C C . LYS A 1 88 ? -31.723 -9.421 5.648 1.00 75.88 88 LYS A C 1
ATOM 721 O O . LYS A 1 88 ? -32.509 -10.028 6.371 1.00 75.88 88 LYS A O 1
ATOM 726 N N . ASP A 1 89 ? -31.622 -8.100 5.610 1.00 77.06 89 ASP A N 1
ATOM 727 C CA . ASP A 1 89 ? -32.444 -7.218 6.433 1.00 77.06 89 ASP A CA 1
ATOM 728 C C . ASP A 1 89 ? -33.894 -7.196 5.926 1.00 77.06 89 ASP A C 1
ATOM 730 O O . ASP A 1 89 ? -34.821 -7.342 6.723 1.00 77.06 89 ASP A O 1
ATOM 734 N N . ALA A 1 90 ? -34.101 -7.199 4.602 1.00 74.19 90 ALA A N 1
ATOM 735 C CA . ALA A 1 90 ? -35.429 -7.327 3.993 1.00 74.19 90 ALA A CA 1
ATOM 736 C C . ALA A 1 90 ? -36.145 -8.648 4.349 1.00 74.19 90 ALA A C 1
ATOM 738 O O . ALA A 1 90 ? -37.359 -8.669 4.528 1.00 74.19 90 ALA A O 1
ATOM 739 N N . LYS A 1 91 ? -35.400 -9.753 4.499 1.00 70.12 91 LYS A N 1
ATOM 740 C CA . LYS A 1 91 ? -35.947 -11.064 4.900 1.00 70.12 91 LYS A CA 1
ATOM 741 C C . LYS A 1 91 ? -36.235 -11.209 6.394 1.00 70.12 91 LYS A C 1
ATOM 743 O O . LYS A 1 91 ? -36.915 -12.154 6.761 1.00 70.12 91 LYS A O 1
ATOM 748 N N . LYS A 1 92 ? -35.676 -10.350 7.251 1.00 69.12 92 LYS A N 1
ATOM 749 C CA . LYS A 1 92 ? -35.945 -10.357 8.702 1.00 69.12 92 LYS A CA 1
ATOM 750 C C . LYS A 1 92 ? -37.140 -9.484 9.089 1.00 69.12 92 LYS A C 1
ATOM 752 O O . LYS A 1 92 ? -37.632 -9.609 10.204 1.00 69.12 92 LYS A O 1
ATOM 757 N N . ALA A 1 93 ? -37.548 -8.576 8.204 1.00 70.25 93 ALA A N 1
ATOM 758 C CA . ALA A 1 93 ? -38.675 -7.669 8.405 1.00 70.25 93 ALA A CA 1
ATOM 759 C C . ALA A 1 93 ? -40.029 -8.248 7.937 1.00 70.25 93 ALA A C 1
ATOM 761 O O . ALA A 1 93 ? -41.061 -7.622 8.171 1.00 70.25 93 ALA A O 1
ATOM 762 N N . HIS A 1 94 ? -40.015 -9.418 7.291 1.00 54.50 94 HIS A N 1
ATOM 763 C CA . HIS A 1 94 ? -41.181 -10.215 6.899 1.00 54.50 94 HIS A CA 1
ATOM 764 C C . HIS A 1 94 ? -41.231 -11.507 7.710 1.00 54.50 94 HIS A C 1
ATOM 766 O O . HIS A 1 94 ? -42.362 -11.952 8.001 1.00 54.50 94 HIS A O 1
#

Secondary structure (DSSP, 8-state):
-HHHHHHHHHHHHHHHHHHHHHHHHHHHHHHHHHHHHHHHHHHHHHH-S---HHHHHHHHHHHHHHHHHHHHHHHHHHHHHHHHHHHHHHHH--

InterPro domains:
  IPR043713 Family of unknown function DUF5654 [PF18898] (15-80)

pLDDT: mean 87.66, std 10.09, range [54.5, 98.44]

Organism: NCBI:txid1975041

Foldseek 3Di:
DVVVVVVVVVVVVVVVVVVVVVVVVVVVVVVVVVVVVVLVVVLCVVPNPPCPPVSVVVSVVVVVVVVVVVVVVVVVVVVVVVVVVVVVVVVVVD